Protein AF-A0A522PRJ4-F1 (afdb_monomer_lite)

Foldseek 3Di:
DDDDPFDKDKDKAQDPQLLVLVLVVLVVVCVVPVPQCSVVLNCVSVVDPDANIEMEIETEPPDQPDVNQWEWGHWDWDDDDRYIYIYTYTHDPVHVVVSVCCSPVVDDCVVVPDDPPPPPPPDPDDDD

Secondary structure (DSSP, 8-state):
-PPPP--EEEEEE-SHHHHHHHHHHHHHHHHH-GGGTHHHHHHHHHT-S--SEEEEEEEE--SPPGGG--EEEEEEEEEETTEEEEEEEEESTTHHHHHHHHHHH---STTTSS-------S------

Radius of gyration: 16.75 Å; chains: 1; bounding box: 42×26×56 Å

pLDDT: mean 77.64, std 20.4, range [28.91, 97.12]

Structure (mmCIF, N/CA/C/O backbone):
data_AF-A0A522PRJ4-F1
#
_entry.id   AF-A0A522PRJ4-F1
#
loop_
_atom_site.group_PDB
_atom_site.id
_atom_site.type_symbol
_atom_site.label_atom_id
_atom_site.label_alt_id
_atom_site.label_comp_id
_atom_site.label_asym_id
_atom_site.label_entity_id
_atom_site.label_seq_id
_atom_site.pdbx_PDB_ins_code
_atom_site.Cartn_x
_atom_site.Cartn_y
_atom_site.Cartn_z
_atom_site.occupancy
_atom_site.B_iso_or_equiv
_atom_site.auth_seq_id
_atom_site.auth_comp_id
_atom_site.auth_asym_id
_atom_site.auth_atom_id
_atom_site.pdbx_PDB_model_num
ATOM 1 N N . MET A 1 1 ? -14.224 0.216 -31.744 1.00 37.62 1 MET A N 1
ATOM 2 C CA . MET A 1 1 ? -12.913 -0.048 -31.118 1.00 37.62 1 MET A CA 1
ATOM 3 C C . MET A 1 1 ? -13.188 -0.581 -29.728 1.00 37.62 1 MET A C 1
ATOM 5 O O . MET A 1 1 ? -13.748 0.153 -28.928 1.00 37.62 1 MET A O 1
ATOM 9 N N . ALA A 1 2 ? -12.949 -1.869 -29.485 1.00 43.31 2 ALA A N 1
ATOM 10 C CA . ALA A 1 2 ? -13.137 -2.437 -28.155 1.00 43.31 2 ALA A CA 1
ATOM 11 C C . ALA A 1 2 ? -12.018 -1.896 -27.259 1.00 43.31 2 ALA A C 1
ATOM 13 O O . ALA A 1 2 ? -10.845 -2.116 -27.551 1.00 43.31 2 ALA A O 1
ATOM 14 N N . SER A 1 3 ? -12.370 -1.130 -26.227 1.00 51.28 3 SER A N 1
ATOM 15 C CA . SER A 1 3 ? -11.428 -0.768 -25.173 1.00 51.28 3 SER A CA 1
ATOM 16 C C . SER A 1 3 ? -10.958 -2.063 -24.522 1.00 51.28 3 SER A C 1
ATOM 18 O O . SER A 1 3 ? -11.782 -2.786 -23.956 1.00 51.28 3 SER A O 1
ATOM 20 N N . SER A 1 4 ? -9.669 -2.378 -24.625 1.00 57.59 4 SER A N 1
ATOM 21 C CA . SER A 1 4 ? -9.069 -3.459 -23.846 1.00 57.59 4 SER A CA 1
ATOM 22 C C . SER A 1 4 ? -9.468 -3.270 -22.378 1.00 57.59 4 SER A C 1
ATOM 24 O O . SER A 1 4 ? -9.420 -2.131 -21.897 1.00 57.59 4 SER A O 1
ATOM 26 N N . PRO A 1 5 ? -9.928 -4.317 -21.672 1.00 57.72 5 PRO A N 1
ATOM 27 C CA . PRO A 1 5 ? -10.328 -4.171 -20.281 1.00 57.72 5 PRO A CA 1
ATOM 28 C C . PRO A 1 5 ? -9.153 -3.600 -19.485 1.00 57.72 5 PRO A C 1
ATOM 30 O O . PRO A 1 5 ? -8.042 -4.123 -19.549 1.00 57.72 5 PRO A O 1
ATOM 33 N N . LEU A 1 6 ? -9.398 -2.498 -18.771 1.00 64.62 6 LEU A N 1
ATOM 34 C CA . LEU A 1 6 ? -8.443 -1.935 -17.820 1.00 64.62 6 LEU A CA 1
ATOM 35 C C . LEU A 1 6 ? -8.215 -2.982 -16.733 1.00 64.62 6 LEU A C 1
ATOM 37 O O . LEU A 1 6 ? -9.073 -3.167 -15.865 1.00 64.62 6 LEU A O 1
ATOM 41 N N . GLN A 1 7 ? -7.093 -3.688 -16.829 1.00 83.88 7 GLN A N 1
ATOM 42 C CA . GLN A 1 7 ? -6.689 -4.657 -15.829 1.00 83.88 7 GLN A CA 1
ATOM 43 C C . GLN A 1 7 ? -6.356 -3.903 -14.544 1.00 83.88 7 GLN A C 1
ATOM 45 O O . GLN A 1 7 ? -5.502 -3.013 -14.525 1.00 83.88 7 GLN A O 1
ATOM 50 N N . ARG A 1 8 ? -7.111 -4.211 -13.495 1.00 88.69 8 ARG A N 1
ATOM 51 C CA . ARG A 1 8 ? -6.982 -3.593 -12.183 1.00 88.69 8 ARG A CA 1
ATOM 52 C C . ARG A 1 8 ? -7.224 -4.646 -11.116 1.00 88.69 8 ARG A C 1
ATOM 54 O O . ARG A 1 8 ? -8.115 -5.475 -11.298 1.00 88.69 8 ARG A O 1
ATOM 61 N N . ASP A 1 9 ? -6.506 -4.530 -10.014 1.00 92.44 9 ASP A N 1
ATOM 62 C CA . ASP A 1 9 ? -6.699 -5.349 -8.825 1.00 92.44 9 ASP A CA 1
ATOM 63 C C . ASP A 1 9 ? -7.020 -4.441 -7.644 1.00 92.44 9 ASP A C 1
ATOM 65 O O . ASP A 1 9 ? -6.375 -3.413 -7.437 1.00 92.44 9 ASP A O 1
ATOM 69 N N . LEU A 1 10 ? -8.051 -4.804 -6.883 1.00 94.31 10 LEU A N 1
ATOM 70 C CA . LEU A 1 10 ? -8.550 -4.000 -5.775 1.00 94.31 10 LEU A CA 1
ATOM 71 C C . LEU A 1 10 ? -8.472 -4.810 -4.487 1.00 94.31 10 LEU A C 1
ATOM 73 O O . LEU A 1 10 ? -9.103 -5.858 -4.370 1.00 94.31 10 LEU A O 1
ATOM 77 N N . LEU A 1 11 ? -7.720 -4.295 -3.518 1.00 96.19 11 LEU A N 1
ATOM 78 C CA . LEU A 1 11 ? -7.623 -4.860 -2.178 1.00 96.19 11 LEU A CA 1
ATOM 79 C C . LEU A 1 11 ? -8.331 -3.949 -1.181 1.00 96.19 11 LEU A C 1
ATOM 81 O O . LEU A 1 11 ? -8.191 -2.727 -1.229 1.00 96.19 11 LEU A O 1
ATOM 85 N N . VAL A 1 12 ? -9.081 -4.555 -0.264 1.00 96.12 12 VAL A N 1
ATOM 86 C CA . VAL A 1 12 ? -9.721 -3.862 0.856 1.00 96.12 12 VAL A CA 1
ATOM 87 C C . VAL A 1 12 ? -9.065 -4.351 2.135 1.00 96.12 12 VAL A C 1
ATOM 89 O O . VAL A 1 12 ? -9.146 -5.530 2.470 1.00 96.12 12 VAL A O 1
ATOM 92 N N . LEU A 1 13 ? -8.390 -3.442 2.827 1.00 95.00 13 LEU A N 1
ATOM 93 C CA . LEU A 1 13 ? -7.655 -3.710 4.054 1.00 95.00 13 LEU A CA 1
ATOM 94 C C . LEU A 1 13 ? -8.461 -3.177 5.233 1.00 95.00 13 LEU A C 1
ATOM 96 O O . LEU A 1 13 ? -8.790 -1.991 5.275 1.00 95.00 13 LEU A O 1
ATOM 100 N N . THR A 1 14 ? -8.782 -4.047 6.182 1.00 92.75 14 THR A N 1
ATOM 101 C CA . THR A 1 14 ? -9.593 -3.695 7.361 1.00 92.75 14 THR A CA 1
ATOM 102 C C . THR A 1 14 ? -8.901 -4.029 8.677 1.00 92.75 14 THR A C 1
ATOM 104 O O . THR A 1 14 ? -9.463 -3.777 9.736 1.00 92.75 14 THR A O 1
ATOM 107 N N . ASP A 1 15 ? -7.716 -4.636 8.630 1.00 91.31 15 ASP A N 1
ATOM 108 C CA . ASP A 1 15 ? -6.953 -5.034 9.807 1.00 91.31 15 ASP A CA 1
ATOM 109 C C . ASP A 1 15 ? -5.671 -4.205 9.958 1.00 91.31 15 ASP A C 1
ATOM 111 O O . ASP A 1 15 ? -5.034 -3.801 8.982 1.00 91.31 15 ASP A O 1
ATOM 115 N N . ASP A 1 16 ? -5.259 -3.987 11.205 1.00 89.62 16 ASP A N 1
ATOM 116 C CA . ASP A 1 16 ? -4.100 -3.150 11.521 1.00 89.62 16 ASP A CA 1
ATOM 117 C C . ASP A 1 16 ? -2.782 -3.708 10.967 1.00 89.62 16 ASP A C 1
ATOM 119 O O . ASP A 1 16 ? -1.841 -2.951 10.718 1.00 89.62 16 ASP A O 1
ATOM 123 N N . VAL A 1 17 ? -2.671 -5.030 10.782 1.00 91.44 17 VAL A N 1
ATOM 124 C CA . VAL A 1 17 ? -1.433 -5.659 10.308 1.00 91.44 17 VAL A CA 1
ATOM 125 C C . VAL A 1 17 ? -1.215 -5.340 8.835 1.00 91.44 17 VAL A C 1
ATOM 127 O O . VAL A 1 17 ? -0.128 -4.882 8.476 1.00 91.44 17 VAL A O 1
ATOM 130 N N . SER A 1 18 ? -2.232 -5.525 7.995 1.00 92.81 18 SER A N 1
ATOM 131 C CA . SER A 1 18 ? -2.146 -5.222 6.567 1.00 92.81 18 SER A CA 1
ATOM 132 C C . SER A 1 18 ? -2.012 -3.721 6.301 1.00 92.81 18 SER A C 1
ATOM 134 O O . SER A 1 18 ? -1.194 -3.328 5.467 1.00 92.81 18 SER A O 1
ATOM 136 N N . ILE A 1 19 ? -2.701 -2.866 7.067 1.00 92.50 19 ILE A N 1
ATOM 137 C CA . ILE A 1 19 ? -2.559 -1.401 6.984 1.00 92.50 19 ILE A CA 1
ATOM 138 C C . ILE A 1 19 ? -1.147 -0.960 7.403 1.00 92.50 19 ILE A C 1
ATOM 140 O O . ILE A 1 19 ? -0.527 -0.124 6.741 1.00 92.50 19 ILE A O 1
ATOM 144 N N . ARG A 1 20 ? -0.579 -1.556 8.458 1.00 92.00 20 ARG A N 1
ATOM 145 C CA . ARG A 1 20 ? 0.813 -1.300 8.861 1.00 92.00 20 ARG A CA 1
ATOM 146 C C . ARG A 1 20 ? 1.810 -1.769 7.802 1.00 92.00 20 ARG A C 1
ATOM 148 O O . ARG A 1 20 ? 2.790 -1.076 7.533 1.00 92.00 20 ARG A O 1
ATOM 155 N N . ASN A 1 21 ? 1.586 -2.928 7.191 1.00 93.75 21 ASN A N 1
ATOM 156 C CA . ASN A 1 21 ? 2.442 -3.404 6.107 1.00 93.75 21 ASN A CA 1
ATOM 157 C C . ASN A 1 21 ? 2.355 -2.449 4.908 1.00 93.75 21 ASN A C 1
ATOM 159 O O . ASN A 1 21 ? 3.387 -2.044 4.378 1.00 93.75 21 ASN A O 1
ATOM 163 N N . LEU A 1 22 ? 1.156 -1.984 4.552 1.00 94.12 22 LEU A N 1
ATOM 164 C CA . LEU A 1 22 ? 0.969 -0.970 3.517 1.00 94.12 22 LEU A CA 1
ATOM 165 C C . LEU A 1 22 ? 1.758 0.310 3.819 1.00 94.12 22 LEU A C 1
ATOM 167 O O . LEU A 1 22 ? 2.431 0.828 2.930 1.00 94.12 22 LEU A O 1
ATOM 171 N N . PHE A 1 23 ? 1.749 0.783 5.069 1.00 93.50 23 PHE A N 1
ATOM 172 C CA . PHE A 1 23 ? 2.563 1.926 5.488 1.00 93.50 23 PHE A CA 1
ATOM 173 C C . PHE A 1 23 ? 4.055 1.713 5.184 1.00 93.50 23 PHE A C 1
ATOM 175 O O . PHE A 1 23 ? 4.703 2.593 4.615 1.00 93.50 23 PHE A O 1
ATOM 182 N N . TYR A 1 24 ? 4.610 0.543 5.511 1.00 93.06 24 TYR A N 1
ATOM 183 C CA . TYR A 1 24 ? 6.019 0.247 5.234 1.00 93.06 24 TYR A CA 1
ATOM 184 C C . TYR A 1 24 ? 6.327 0.114 3.742 1.00 93.06 24 TYR A C 1
ATOM 186 O O . TYR A 1 24 ? 7.370 0.605 3.304 1.00 93.06 24 TYR A O 1
ATOM 194 N N . LEU A 1 25 ? 5.424 -0.485 2.963 1.00 92.31 25 LEU A N 1
ATOM 195 C CA . LEU A 1 25 ? 5.555 -0.562 1.508 1.00 92.31 25 LEU A CA 1
ATOM 196 C C . LEU A 1 25 ? 5.605 0.841 0.894 1.00 92.31 25 LEU A C 1
ATOM 198 O O . LEU A 1 25 ? 6.562 1.182 0.204 1.00 92.31 25 LEU A O 1
ATOM 202 N N . VAL A 1 26 ? 4.608 1.675 1.200 1.00 92.75 26 VAL A N 1
ATOM 203 C CA . VAL A 1 26 ? 4.508 3.045 0.675 1.00 92.75 26 VAL A CA 1
ATOM 204 C C . VAL A 1 26 ? 5.696 3.891 1.132 1.00 92.75 26 VAL A C 1
ATOM 206 O O . VAL A 1 26 ? 6.208 4.696 0.357 1.00 92.75 26 VAL A O 1
ATOM 209 N N . ARG A 1 27 ? 6.202 3.673 2.353 1.00 93.25 27 ARG A N 1
ATOM 210 C CA . ARG A 1 27 ? 7.425 4.321 2.838 1.00 93.25 27 ARG A CA 1
ATOM 211 C C . ARG A 1 27 ? 8.654 3.951 2.006 1.00 93.25 27 ARG A C 1
ATOM 213 O O . ARG A 1 27 ? 9.436 4.846 1.707 1.00 93.25 27 ARG A O 1
ATOM 220 N N . SER A 1 28 ? 8.838 2.676 1.646 1.00 90.50 28 SER A N 1
ATOM 221 C CA . SER A 1 28 ? 9.957 2.250 0.784 1.00 90.50 28 SER A CA 1
ATOM 222 C C . SER A 1 28 ? 9.865 2.918 -0.584 1.00 90.50 28 SER A C 1
ATOM 224 O O . SER A 1 28 ? 10.817 3.553 -1.025 1.00 90.50 28 SER A O 1
ATOM 226 N N . LEU A 1 29 ? 8.677 2.879 -1.196 1.00 88.75 29 LEU A N 1
ATOM 227 C CA . LEU A 1 29 ? 8.426 3.485 -2.505 1.00 88.75 29 LEU A CA 1
ATOM 228 C C . LEU A 1 29 ? 8.662 5.002 -2.493 1.00 88.75 29 LEU A C 1
ATOM 230 O O . LEU A 1 29 ? 9.259 5.538 -3.417 1.00 88.75 29 LEU A O 1
ATOM 234 N N . ALA A 1 30 ? 8.260 5.693 -1.422 1.00 89.69 30 ALA A N 1
ATOM 235 C CA . ALA A 1 30 ? 8.491 7.128 -1.264 1.00 89.69 30 ALA A CA 1
ATOM 236 C C . ALA A 1 30 ? 9.978 7.495 -1.107 1.00 89.69 30 ALA A C 1
ATOM 238 O O . ALA A 1 30 ? 10.368 8.601 -1.471 1.00 89.69 30 ALA A O 1
ATOM 239 N N . ILE A 1 31 ? 10.796 6.598 -0.544 1.00 90.00 31 ILE A N 1
ATOM 240 C CA . ILE A 1 31 ? 12.252 6.779 -0.450 1.00 90.00 31 ILE A CA 1
ATOM 241 C C . ILE A 1 31 ? 12.900 6.541 -1.816 1.00 90.00 31 ILE A C 1
ATOM 243 O O . ILE A 1 31 ? 13.790 7.293 -2.205 1.00 90.00 31 ILE A O 1
ATOM 247 N N . GLU A 1 32 ? 12.463 5.502 -2.527 1.00 86.88 32 GLU A N 1
ATOM 248 C CA . GLU A 1 32 ? 13.003 5.121 -3.834 1.00 86.88 32 GLU A CA 1
ATOM 249 C C . GLU A 1 32 ? 12.653 6.148 -4.920 1.00 86.88 32 GLU A C 1
ATOM 251 O O . GLU A 1 32 ? 13.530 6.540 -5.686 1.00 86.88 32 GLU A O 1
ATOM 256 N N . ASN A 1 33 ? 11.402 6.626 -4.951 1.00 85.50 33 ASN A N 1
ATOM 257 C CA . ASN A 1 33 ? 10.898 7.580 -5.942 1.00 85.50 33 ASN A CA 1
ATOM 258 C C . ASN A 1 33 ? 10.010 8.659 -5.280 1.00 85.50 33 ASN A C 1
ATOM 260 O O . ASN A 1 33 ? 8.778 8.569 -5.298 1.00 85.50 33 ASN A O 1
ATOM 264 N N . PRO A 1 34 ? 10.605 9.719 -4.698 1.00 86.50 34 PRO A N 1
ATOM 265 C CA . PRO A 1 34 ? 9.861 10.763 -3.982 1.00 86.50 34 PRO A CA 1
ATOM 266 C C . PRO A 1 34 ? 8.819 11.509 -4.832 1.00 86.50 34 PRO A C 1
ATOM 268 O O . PRO A 1 34 ? 7.799 11.966 -4.310 1.00 86.50 34 PRO A O 1
ATOM 271 N N . GLU A 1 35 ? 9.067 11.616 -6.139 1.00 87.94 35 GLU A N 1
ATOM 272 C CA . GLU A 1 35 ? 8.235 12.351 -7.102 1.00 87.94 35 GLU A CA 1
ATOM 273 C C . GLU A 1 35 ? 6.916 11.626 -7.436 1.00 87.94 35 GLU A C 1
ATOM 275 O O . GLU 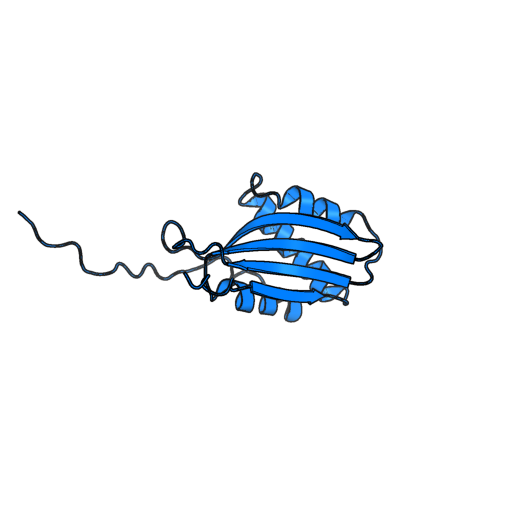A 1 35 ? 5.959 12.251 -7.894 1.00 87.94 35 GLU A O 1
ATOM 280 N N . ASP A 1 36 ? 6.821 10.321 -7.156 1.00 88.75 36 ASP A N 1
ATOM 281 C CA . ASP A 1 36 ? 5.682 9.478 -7.546 1.00 88.75 36 ASP A CA 1
ATOM 282 C C . ASP A 1 36 ? 4.494 9.567 -6.579 1.00 88.75 36 ASP A C 1
ATOM 284 O O . ASP A 1 36 ? 3.526 8.823 -6.693 1.00 88.75 36 ASP A O 1
ATOM 288 N N . GLY A 1 37 ? 4.521 10.495 -5.619 1.00 89.81 37 GLY A N 1
ATOM 289 C CA . GLY A 1 37 ? 3.391 10.749 -4.719 1.00 89.81 37 GLY A CA 1
ATOM 290 C C . GLY A 1 37 ? 3.314 9.822 -3.501 1.00 89.81 37 GLY A C 1
ATOM 291 O O . GLY A 1 37 ? 2.446 10.021 -2.647 1.00 89.81 37 GLY A O 1
ATOM 292 N N . GLY A 1 38 ? 4.262 8.890 -3.341 1.00 91.25 38 GLY A N 1
ATOM 293 C CA . GLY A 1 38 ? 4.344 7.999 -2.178 1.00 91.25 38 GLY A CA 1
ATOM 294 C C . GLY A 1 38 ? 4.405 8.746 -0.841 1.00 91.25 38 GLY A C 1
ATOM 295 O O . GLY A 1 38 ? 3.763 8.337 0.121 1.00 91.25 38 GLY A O 1
ATOM 296 N N . GLY A 1 39 ? 5.081 9.899 -0.781 1.00 92.50 39 GLY A N 1
ATOM 297 C CA . GLY A 1 39 ? 5.128 10.725 0.433 1.00 92.50 39 GLY A CA 1
ATOM 298 C C . GLY A 1 39 ? 3.758 11.272 0.860 1.00 92.50 39 GLY A C 1
ATOM 299 O O . GLY A 1 39 ? 3.445 11.289 2.049 1.00 92.50 39 GLY A O 1
ATOM 300 N N . ARG A 1 40 ? 2.907 11.662 -0.102 1.00 93.50 40 ARG A N 1
ATOM 301 C CA . ARG A 1 40 ? 1.537 12.130 0.182 1.00 93.50 40 ARG A CA 1
ATOM 302 C C . ARG A 1 40 ? 0.654 10.986 0.665 1.00 93.50 40 ARG A C 1
ATOM 304 O O . ARG A 1 40 ? -0.083 11.161 1.628 1.00 93.50 40 ARG A O 1
ATOM 311 N N . ALA A 1 41 ? 0.772 9.814 0.041 1.00 93.50 41 ALA A N 1
ATOM 312 C CA . ALA A 1 41 ? 0.063 8.621 0.487 1.00 93.50 41 ALA A CA 1
ATOM 313 C C . ALA A 1 41 ? 0.511 8.183 1.889 1.00 93.50 41 ALA A C 1
ATOM 315 O O . ALA A 1 41 ? -0.328 7.837 2.713 1.00 93.50 41 ALA A O 1
ATOM 316 N N . LEU A 1 42 ? 1.809 8.263 2.197 1.00 94.31 42 LEU A N 1
ATOM 317 C CA . LEU A 1 42 ? 2.339 7.945 3.522 1.00 94.31 42 LEU A CA 1
ATOM 318 C C . LEU A 1 42 ? 1.779 8.879 4.600 1.00 94.31 42 LEU A C 1
ATOM 320 O O . LEU A 1 42 ? 1.350 8.407 5.651 1.00 94.31 42 LEU A O 1
ATOM 324 N N . ALA A 1 43 ? 1.756 10.186 4.324 1.00 93.00 43 ALA A N 1
ATOM 325 C CA . ALA A 1 43 ? 1.133 11.167 5.206 1.00 93.00 43 ALA A CA 1
ATOM 326 C C . ALA A 1 43 ? -0.355 10.849 5.406 1.00 93.00 43 ALA A C 1
ATOM 328 O O . ALA A 1 43 ? -0.810 10.770 6.541 1.00 93.00 43 ALA A O 1
ATOM 329 N N . ALA A 1 44 ? -1.079 10.545 4.325 1.00 92.19 44 ALA A N 1
ATOM 330 C CA . ALA A 1 44 ? -2.488 10.182 4.395 1.00 92.19 44 ALA A CA 1
ATOM 331 C C . ALA A 1 44 ? -2.744 8.910 5.215 1.00 92.19 44 ALA A C 1
ATOM 333 O O . ALA A 1 44 ? -3.766 8.857 5.879 1.00 92.19 44 ALA A O 1
ATOM 334 N N . ILE A 1 45 ? -1.844 7.915 5.196 1.00 91.94 45 ILE A N 1
ATOM 335 C CA . ILE A 1 45 ? -1.933 6.721 6.058 1.00 91.94 45 ILE A CA 1
ATOM 336 C C . ILE A 1 45 ? -1.651 7.091 7.524 1.00 91.94 45 ILE A C 1
ATOM 338 O O . ILE A 1 45 ? -2.323 6.579 8.417 1.00 91.94 45 ILE A O 1
ATOM 342 N N . ALA A 1 46 ? -0.689 7.982 7.779 1.00 88.62 46 ALA A N 1
ATOM 343 C CA . ALA A 1 46 ? -0.276 8.387 9.125 1.00 88.62 46 ALA A CA 1
ATOM 344 C C . ALA A 1 46 ? -1.242 9.362 9.824 1.00 88.62 46 ALA A C 1
ATOM 346 O O . ALA A 1 46 ? -1.243 9.441 11.049 1.00 88.62 46 ALA A O 1
ATOM 347 N N . GLU A 1 47 ? -2.033 10.127 9.068 1.00 83.06 47 GLU A N 1
ATOM 348 C CA . GLU A 1 47 ? -2.864 11.224 9.582 1.00 83.06 47 GLU A CA 1
ATOM 349 C C . GLU A 1 47 ? -4.047 10.786 10.461 1.00 83.06 47 GLU A C 1
ATOM 351 O O . GLU A 1 47 ? -4.614 11.627 11.162 1.00 83.06 47 GLU A O 1
ATOM 356 N N . ARG A 1 48 ? -4.451 9.507 10.453 1.00 72.88 48 ARG A N 1
ATOM 357 C CA . ARG A 1 48 ? -5.589 9.030 11.258 1.00 72.88 48 ARG A CA 1
ATOM 358 C C . ARG A 1 48 ? -5.253 7.860 12.160 1.00 72.88 48 ARG A C 1
ATOM 360 O O . ARG A 1 48 ? -4.592 6.911 11.759 1.00 72.88 48 ARG A O 1
ATOM 367 N N . GLU A 1 49 ? -5.841 7.906 13.354 1.00 71.81 49 GLU A N 1
ATOM 368 C CA . GLU A 1 49 ? -5.764 6.829 14.341 1.00 71.81 49 GLU A CA 1
ATOM 369 C C . GLU A 1 49 ? -6.572 5.589 13.925 1.00 71.81 49 GLU A C 1
ATOM 371 O O . GLU A 1 49 ? -6.186 4.481 14.285 1.00 71.81 49 GLU A O 1
ATOM 376 N N . GLN A 1 50 ? -7.677 5.746 13.174 1.00 80.75 50 GLN A N 1
ATOM 377 C CA . GLN A 1 50 ? -8.532 4.629 12.739 1.00 80.75 50 GLN A CA 1
ATOM 378 C C . GLN A 1 50 ? -9.169 4.862 11.358 1.00 80.75 50 GLN A C 1
ATOM 380 O O . GLN A 1 50 ? -9.751 5.922 11.093 1.00 80.75 50 GLN A O 1
ATOM 385 N N . TYR A 1 51 ? -9.118 3.825 10.516 1.00 87.38 51 TYR A N 1
ATOM 386 C CA . TYR A 1 51 ? -9.851 3.706 9.251 1.00 87.38 51 TYR A CA 1
ATOM 387 C C . TYR A 1 51 ? -10.937 2.636 9.378 1.00 87.38 51 TYR A C 1
ATOM 389 O O . TYR A 1 51 ? -10.725 1.630 10.047 1.00 87.38 51 TYR A O 1
ATOM 397 N N . ASP A 1 52 ? -12.070 2.822 8.696 1.00 91.06 52 ASP A N 1
ATOM 398 C CA . ASP A 1 52 ? -13.042 1.729 8.509 1.00 91.06 52 ASP A CA 1
ATOM 399 C C . ASP A 1 52 ? -12.527 0.713 7.482 1.00 91.06 52 ASP A C 1
ATOM 401 O O . ASP A 1 52 ? -12.765 -0.487 7.597 1.00 91.06 52 ASP A O 1
ATOM 405 N N . ALA A 1 53 ? -11.818 1.214 6.470 1.00 92.94 53 ALA A N 1
ATOM 406 C CA . ALA A 1 53 ? -11.111 0.422 5.479 1.00 92.94 53 ALA A CA 1
ATOM 407 C C . ALA A 1 53 ? -10.065 1.282 4.757 1.00 92.94 53 ALA A C 1
ATOM 409 O O . ALA A 1 53 ? -10.232 2.497 4.597 1.00 92.94 53 ALA A O 1
ATOM 410 N N . VAL A 1 54 ? -9.025 0.630 4.247 1.00 95.62 54 VAL A N 1
ATOM 411 C CA . VAL A 1 54 ? -8.130 1.185 3.233 1.00 95.62 54 VAL A CA 1
ATOM 412 C C . VAL A 1 54 ? -8.336 0.411 1.936 1.00 95.62 54 VAL A C 1
ATOM 414 O O . VAL A 1 54 ? -8.185 -0.806 1.902 1.00 95.62 54 VAL A O 1
ATOM 417 N N . ILE A 1 55 ? -8.687 1.110 0.863 1.00 97.00 55 ILE A N 1
ATOM 418 C CA . ILE A 1 55 ? -8.779 0.555 -0.484 1.00 97.00 55 ILE A CA 1
ATOM 419 C C . ILE A 1 55 ? -7.446 0.790 -1.185 1.00 97.00 55 ILE A C 1
ATOM 421 O O . ILE A 1 55 ? -7.007 1.933 -1.300 1.00 97.00 55 ILE A O 1
ATOM 425 N N . LEU A 1 56 ? -6.838 -0.274 -1.693 1.00 97.12 56 LEU A N 1
ATOM 426 C CA . LEU A 1 56 ? -5.700 -0.212 -2.600 1.00 97.12 56 LEU A CA 1
ATOM 427 C C . LEU A 1 56 ? -6.162 -0.626 -4.003 1.00 97.12 56 LEU A C 1
ATOM 429 O O . LEU A 1 56 ? -6.445 -1.795 -4.247 1.00 97.12 56 LEU A O 1
ATOM 433 N N . ASP A 1 57 ? -6.258 0.348 -4.906 1.00 95.56 57 ASP A N 1
ATOM 434 C CA . ASP A 1 57 ? -6.628 0.192 -6.317 1.00 95.56 57 ASP A CA 1
ATOM 435 C C . ASP A 1 57 ? -5.354 0.183 -7.173 1.00 95.56 57 ASP A C 1
ATOM 437 O O . ASP A 1 57 ? -4.762 1.230 -7.447 1.00 95.56 57 ASP A O 1
ATOM 441 N N . MET A 1 58 ? -4.903 -1.008 -7.560 1.00 93.69 58 MET A N 1
ATOM 442 C CA . MET A 1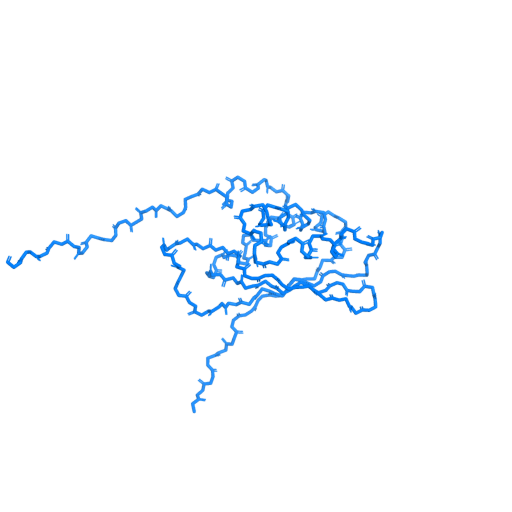 58 ? -3.729 -1.211 -8.406 1.00 93.69 58 MET A CA 1
ATOM 443 C C . MET A 1 58 ? -4.157 -1.237 -9.869 1.00 93.69 58 MET A C 1
ATOM 445 O O . MET A 1 58 ? -4.872 -2.138 -10.304 1.00 93.69 58 MET A O 1
ATOM 449 N N . ARG A 1 59 ? -3.712 -0.249 -10.646 1.00 91.12 59 ARG A N 1
ATOM 450 C CA . ARG A 1 59 ? -4.099 -0.065 -12.048 1.00 91.12 59 ARG A CA 1
ATOM 451 C C . ARG A 1 59 ? -2.927 -0.354 -12.964 1.00 91.12 59 ARG A C 1
ATOM 453 O O . ARG A 1 59 ? -1.882 0.281 -12.850 1.00 91.12 59 ARG A O 1
ATOM 460 N N . TYR A 1 60 ? -3.115 -1.276 -13.900 1.00 85.81 60 TYR A N 1
ATOM 461 C CA . TYR A 1 60 ? -2.083 -1.584 -14.879 1.00 85.81 60 TYR A CA 1
ATOM 462 C C . TYR A 1 60 ? -1.882 -0.405 -15.837 1.00 85.81 60 TYR A C 1
ATOM 464 O O . TYR A 1 60 ? -2.834 0.056 -16.473 1.00 85.81 60 TYR A O 1
ATOM 472 N N . SER A 1 61 ? -0.644 0.076 -15.956 1.00 74.94 61 SER A N 1
ATOM 473 C CA . SER A 1 61 ? -0.308 1.251 -16.773 1.00 74.94 61 SER A CA 1
ATOM 474 C C . SER A 1 61 ? -0.285 0.961 -18.285 1.00 74.94 61 SER A C 1
ATOM 476 O O . SER A 1 61 ? -0.184 1.883 -19.095 1.00 74.94 61 SER A O 1
ATOM 478 N N . GLY A 1 62 ? -0.387 -0.309 -18.703 1.00 63.25 62 GLY A N 1
ATOM 479 C CA . GLY A 1 62 ? -0.343 -0.705 -20.117 1.00 63.25 62 GLY A CA 1
ATOM 480 C C . GLY A 1 62 ? 1.046 -0.608 -20.759 1.00 63.25 62 GLY A C 1
ATOM 481 O O . GLY A 1 62 ? 1.217 -1.039 -21.900 1.00 63.25 62 GLY A O 1
ATOM 482 N N . GLY A 1 63 ? 2.029 -0.039 -20.056 1.00 61.41 63 GLY A N 1
ATOM 483 C CA . GLY A 1 63 ? 3.388 0.147 -20.539 1.00 61.41 63 GLY A CA 1
ATOM 484 C C . GLY A 1 63 ? 4.254 -1.081 -20.294 1.00 61.41 63 GLY A C 1
ATOM 485 O O . GLY A 1 63 ? 4.206 -1.702 -19.232 1.00 61.41 63 GLY A O 1
ATOM 486 N N . THR A 1 64 ? 5.099 -1.423 -21.267 1.00 56.47 64 THR A N 1
ATOM 487 C CA . THR A 1 64 ? 6.221 -2.327 -21.017 1.00 56.47 64 THR A CA 1
ATOM 488 C C . THR A 1 64 ? 7.123 -1.657 -19.975 1.00 56.47 64 THR A C 1
ATOM 490 O O . THR A 1 64 ? 7.543 -0.518 -20.211 1.00 56.47 64 THR A O 1
ATOM 493 N N . PRO A 1 65 ? 7.434 -2.313 -18.845 1.00 58.09 65 PRO A N 1
ATOM 494 C CA . PRO A 1 65 ? 8.239 -1.695 -17.805 1.00 58.09 65 PRO A CA 1
ATOM 495 C C . PRO A 1 65 ? 9.576 -1.230 -18.383 1.00 58.09 65 PRO A C 1
ATOM 497 O O . PRO A 1 65 ? 10.247 -1.985 -19.100 1.00 58.09 65 PRO A O 1
ATOM 500 N N . ARG A 1 66 ? 9.977 0.015 -18.100 1.00 52.03 66 ARG A N 1
ATOM 501 C CA . ARG A 1 66 ? 11.265 0.543 -18.570 1.00 52.03 66 ARG A CA 1
ATOM 502 C C . ARG A 1 66 ? 12.390 -0.344 -18.030 1.00 52.03 66 ARG A C 1
ATOM 504 O O . ARG A 1 66 ? 12.636 -0.391 -16.833 1.00 52.03 66 ARG A O 1
ATOM 511 N N . GLY A 1 67 ? 13.066 -1.066 -18.923 1.00 54.31 67 GLY A N 1
ATOM 512 C CA . GLY A 1 67 ? 14.178 -1.949 -18.559 1.00 54.31 67 GLY A CA 1
ATOM 513 C C . GLY A 1 67 ? 13.780 -3.294 -17.938 1.00 54.31 67 GLY A C 1
ATOM 514 O O . GLY A 1 67 ? 14.634 -3.934 -17.331 1.00 54.31 67 GLY A O 1
ATOM 515 N N . GLY A 1 68 ? 12.522 -3.736 -18.073 1.00 56.12 68 GLY A N 1
ATOM 516 C CA . GLY A 1 68 ? 12.074 -5.046 -17.571 1.00 56.12 68 GLY A CA 1
ATOM 517 C C . GLY A 1 68 ? 11.951 -5.138 -16.045 1.00 56.12 68 GLY A C 1
ATOM 518 O O . GLY A 1 68 ? 11.869 -6.239 -15.502 1.00 56.12 68 GLY A O 1
ATOM 519 N N . VAL A 1 69 ? 11.958 -3.995 -15.355 1.00 56.38 69 VAL A N 1
ATOM 520 C CA . VAL A 1 69 ? 11.756 -3.898 -13.906 1.00 56.38 69 VAL A CA 1
ATOM 521 C C . VAL A 1 69 ? 10.275 -3.665 -13.636 1.00 56.38 69 VAL A C 1
ATOM 523 O O . VAL A 1 69 ? 9.748 -2.614 -13.980 1.00 56.38 69 VAL A O 1
ATOM 526 N N . TYR A 1 70 ? 9.611 -4.656 -13.047 1.00 67.12 70 TYR A N 1
ATOM 527 C CA . TYR A 1 70 ? 8.222 -4.565 -12.597 1.00 67.12 70 TYR A CA 1
ATOM 528 C C . TYR A 1 70 ? 8.140 -3.851 -11.245 1.00 67.12 70 TYR A C 1
ATOM 530 O O . TYR A 1 70 ? 9.052 -3.985 -10.426 1.00 67.12 70 TYR A O 1
ATOM 538 N N . GLY A 1 71 ? 7.061 -3.109 -10.993 1.00 77.50 71 GLY A N 1
ATOM 539 C CA . GLY A 1 71 ? 6.932 -2.365 -9.742 1.00 77.50 71 GLY A CA 1
ATOM 540 C C . GLY A 1 71 ? 5.705 -1.467 -9.648 1.00 77.50 71 GLY A C 1
ATOM 541 O O . GLY A 1 71 ? 4.797 -1.529 -10.479 1.00 77.50 71 GLY A O 1
ATOM 542 N N . VAL A 1 72 ? 5.691 -0.652 -8.594 1.00 81.75 72 VAL A N 1
ATOM 543 C CA . VAL A 1 72 ? 4.667 0.363 -8.330 1.00 81.75 72 VAL A CA 1
ATOM 544 C C . VAL A 1 72 ? 5.202 1.720 -8.784 1.00 81.75 72 VAL A C 1
ATOM 546 O O . VAL A 1 72 ? 6.262 2.139 -8.326 1.00 81.75 72 VAL A O 1
ATOM 549 N N . GLY A 1 73 ? 4.476 2.372 -9.689 1.00 84.06 73 GLY A N 1
ATOM 550 C CA . GLY A 1 73 ? 4.759 3.712 -10.198 1.00 84.06 73 GLY A CA 1
ATOM 551 C C . GLY A 1 73 ? 4.005 4.782 -9.412 1.00 84.06 73 GLY A C 1
ATOM 552 O O . GLY A 1 73 ? 4.067 4.829 -8.184 1.00 84.06 73 GLY A O 1
ATOM 553 N N . LYS A 1 74 ? 3.259 5.645 -10.115 1.00 91.12 74 LYS A N 1
ATOM 554 C CA . LYS A 1 74 ? 2.535 6.764 -9.495 1.00 91.12 74 LYS A CA 1
ATOM 555 C C . LYS A 1 74 ? 1.535 6.300 -8.447 1.00 91.12 74 LYS A C 1
ATOM 557 O O . LYS A 1 74 ? 0.724 5.405 -8.682 1.00 91.12 74 LYS A O 1
ATOM 562 N N . ILE A 1 75 ? 1.531 7.013 -7.330 1.00 93.38 75 ILE A N 1
ATOM 563 C CA . ILE A 1 75 ? 0.640 6.803 -6.201 1.00 93.38 75 ILE A CA 1
ATOM 564 C C . ILE A 1 75 ? -0.200 8.0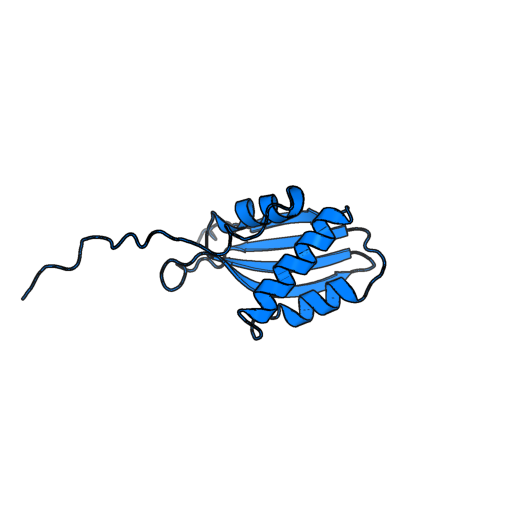59 -5.985 1.00 93.38 75 ILE A C 1
ATOM 566 O O . ILE A 1 75 ? 0.299 9.182 -5.892 1.00 93.38 75 ILE A O 1
ATOM 570 N N . GLN A 1 76 ? -1.505 7.859 -5.865 1.00 95.50 76 GLN A N 1
ATOM 571 C CA . GLN A 1 76 ? -2.464 8.883 -5.480 1.00 95.50 76 GLN A CA 1
ATOM 572 C C . GLN A 1 76 ? -3.219 8.414 -4.245 1.00 95.50 76 GLN A C 1
ATOM 574 O O . GLN A 1 76 ? -3.514 7.233 -4.102 1.00 95.50 76 GLN A O 1
ATOM 579 N N . SER A 1 77 ? -3.565 9.341 -3.360 1.00 94.69 77 SER A N 1
ATOM 580 C CA . SER A 1 77 ? -4.353 9.049 -2.166 1.00 94.69 77 SER A CA 1
ATOM 581 C C . SER A 1 77 ? -5.516 10.020 -2.044 1.00 94.69 77 SER A C 1
ATOM 583 O O . SER A 1 77 ? -5.371 11.214 -2.308 1.00 94.69 77 SER A O 1
ATOM 585 N N . SER A 1 78 ? -6.664 9.517 -1.611 1.00 94.94 78 SER A N 1
ATOM 586 C CA . S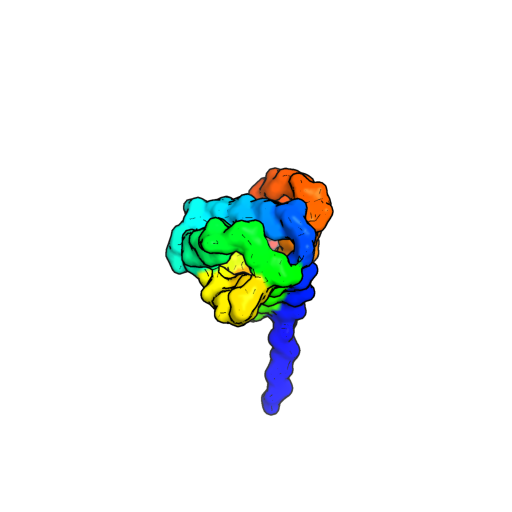ER A 1 78 ? -7.858 10.315 -1.344 1.00 94.94 78 SER A CA 1
ATOM 587 C C . SER A 1 78 ? -8.618 9.754 -0.148 1.00 94.94 78 SER A C 1
ATOM 589 O O . SER A 1 78 ? -8.543 8.560 0.136 1.00 94.94 78 SER A O 1
ATOM 591 N N . MET A 1 79 ? -9.356 10.612 0.551 1.00 92.81 79 MET A N 1
ATOM 592 C CA . MET A 1 79 ? -10.145 10.234 1.720 1.00 92.81 79 MET A CA 1
ATOM 593 C C . MET A 1 79 ? -11.630 10.435 1.438 1.00 92.81 79 MET A C 1
ATOM 595 O O . MET A 1 79 ? -12.028 11.502 0.976 1.00 92.81 79 MET A O 1
ATOM 599 N N . THR A 1 80 ? -12.456 9.446 1.777 1.00 92.25 80 THR A N 1
ATOM 600 C CA . THR A 1 80 ? -13.919 9.582 1.807 1.00 92.25 80 THR A CA 1
ATOM 601 C C . THR A 1 80 ? -14.429 9.110 3.165 1.00 92.25 80 THR A C 1
ATOM 603 O O . THR A 1 80 ? -14.416 7.920 3.472 1.00 92.25 80 THR A O 1
ATOM 606 N N . GLY A 1 81 ? -14.853 10.041 4.023 1.00 90.62 81 GLY A N 1
ATOM 607 C CA . GLY A 1 81 ? -15.264 9.718 5.394 1.00 90.62 81 GLY A CA 1
ATOM 608 C C . GLY A 1 81 ? -14.108 9.161 6.240 1.00 90.62 81 GLY A C 1
ATOM 609 O O . GLY A 1 81 ? -13.191 9.903 6.602 1.00 90.62 81 GLY A O 1
ATOM 610 N N . ARG A 1 82 ? -14.173 7.867 6.587 1.00 91.69 82 ARG A N 1
ATOM 611 C CA . ARG A 1 82 ? -13.102 7.104 7.271 1.00 91.69 82 ARG A CA 1
ATOM 612 C C . ARG A 1 82 ? -12.455 6.041 6.376 1.00 91.69 82 ARG A C 1
ATOM 614 O O . ARG A 1 82 ? -11.785 5.142 6.875 1.00 91.69 82 ARG A O 1
ATOM 621 N N . MET A 1 83 ? -12.672 6.135 5.069 1.00 93.69 83 MET A N 1
ATOM 622 C CA . MET A 1 83 ? -12.111 5.222 4.086 1.00 93.69 83 MET A CA 1
ATOM 623 C C . MET A 1 83 ? -11.003 5.920 3.303 1.00 93.69 83 MET A C 1
ATOM 625 O O . MET A 1 83 ? -11.251 6.911 2.609 1.00 93.69 83 MET A O 1
ATOM 629 N N . LEU A 1 84 ? -9.788 5.390 3.414 1.00 96.00 84 LEU A N 1
ATOM 630 C CA . LEU A 1 84 ? -8.642 5.833 2.628 1.00 96.00 84 LEU A CA 1
ATOM 631 C C . LEU A 1 84 ? -8.624 5.051 1.319 1.00 96.00 84 LEU A C 1
ATOM 633 O O . LEU A 1 84 ? -8.682 3.830 1.334 1.00 96.00 84 LEU A O 1
ATOM 637 N N . THR A 1 85 ? -8.533 5.731 0.186 1.00 96.88 85 THR A N 1
ATOM 638 C CA . THR A 1 85 ? -8.293 5.088 -1.109 1.00 96.88 85 THR A CA 1
ATOM 639 C C . THR A 1 85 ? -6.915 5.480 -1.607 1.00 96.88 85 THR A C 1
ATOM 641 O O . THR A 1 85 ? -6.631 6.670 -1.753 1.00 96.88 85 THR A O 1
ATOM 644 N N . ILE A 1 86 ? -6.081 4.485 -1.886 1.00 96.44 86 ILE A N 1
ATOM 645 C CA . ILE A 1 86 ? -4.783 4.624 -2.535 1.00 96.44 86 ILE A CA 1
ATOM 646 C C . ILE A 1 86 ? -4.890 3.998 -3.918 1.00 96.44 86 ILE A C 1
ATOM 648 O O . ILE A 1 86 ? -5.231 2.828 -4.053 1.00 96.44 86 ILE A O 1
ATOM 652 N N . ILE A 1 87 ? -4.599 4.788 -4.941 1.00 95.75 87 ILE A N 1
ATOM 653 C CA . ILE A 1 87 ? -4.502 4.334 -6.323 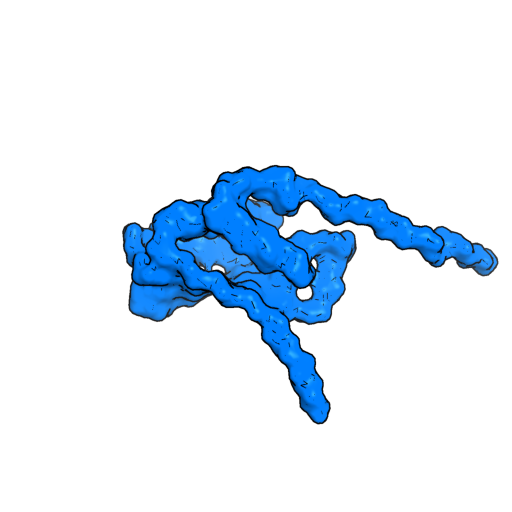1.00 95.75 87 ILE A CA 1
ATOM 654 C C . ILE A 1 87 ? -3.019 4.227 -6.647 1.00 95.75 87 ILE A C 1
ATOM 656 O O . ILE A 1 87 ? -2.289 5.205 -6.489 1.00 95.75 87 ILE A O 1
ATOM 660 N N . ALA A 1 88 ? -2.589 3.057 -7.096 1.00 93.31 88 ALA A N 1
ATOM 661 C CA . ALA A 1 88 ? -1.214 2.768 -7.464 1.00 93.31 88 ALA A CA 1
ATOM 662 C C . ALA A 1 88 ? -1.162 2.327 -8.928 1.00 93.31 88 ALA A C 1
ATOM 664 O O . ALA A 1 88 ? -1.824 1.365 -9.315 1.00 93.31 88 ALA A O 1
ATOM 665 N N . GLU A 1 89 ? -0.381 3.015 -9.754 1.00 91.44 89 GLU A N 1
ATOM 666 C CA . GLU A 1 89 ? -0.021 2.494 -11.072 1.00 91.44 89 GLU A CA 1
ATOM 667 C C . GLU A 1 89 ? 0.946 1.322 -10.887 1.00 91.44 89 GLU A C 1
ATOM 669 O O . GLU A 1 89 ? 1.892 1.411 -10.105 1.00 91.44 89 GLU A O 1
ATOM 674 N N . VAL A 1 90 ? 0.702 0.212 -11.581 1.00 88.38 90 VAL A N 1
ATOM 675 C CA . VAL A 1 90 ? 1.565 -0.972 -11.532 1.00 88.38 90 VAL A CA 1
ATOM 676 C C . VAL A 1 90 ? 2.053 -1.346 -12.922 1.00 88.38 90 VAL A C 1
ATOM 678 O O . VAL A 1 90 ? 1.281 -1.433 -13.882 1.00 88.38 90 VAL A O 1
ATOM 681 N N . ASP A 1 91 ? 3.348 -1.619 -12.997 1.00 80.44 91 ASP A N 1
ATOM 682 C CA . ASP A 1 91 ? 4.008 -2.130 -14.183 1.00 80.44 91 ASP A CA 1
ATOM 683 C C . ASP A 1 91 ? 4.222 -3.627 -13.959 1.00 80.44 91 ASP A C 1
ATOM 685 O O . ASP A 1 91 ? 5.059 -4.036 -13.157 1.00 80.44 91 ASP A O 1
ATOM 689 N N . GLY A 1 92 ? 3.422 -4.456 -14.628 1.00 77.12 92 GLY A N 1
ATOM 690 C CA . GLY A 1 92 ? 3.509 -5.922 -14.577 1.00 77.12 92 GLY A CA 1
ATOM 691 C C . GLY A 1 92 ? 2.324 -6.620 -13.926 1.00 77.12 92 GLY A C 1
ATOM 692 O O . GLY A 1 92 ? 1.798 -6.174 -12.913 1.00 77.12 92 GLY A O 1
ATOM 693 N N . LEU A 1 93 ? 1.954 -7.771 -14.489 1.00 81.06 93 LEU A N 1
ATOM 694 C CA . LEU A 1 93 ? 0.889 -8.628 -13.952 1.00 81.06 93 LEU A CA 1
ATOM 695 C C . LEU A 1 93 ? 1.304 -9.367 -12.669 1.00 81.06 93 LEU A C 1
ATOM 697 O O . LEU A 1 93 ? 0.452 -9.834 -11.925 1.00 81.06 93 LEU A O 1
ATOM 701 N N . GLU A 1 94 ? 2.608 -9.457 -12.409 1.00 82.44 94 GLU A N 1
ATOM 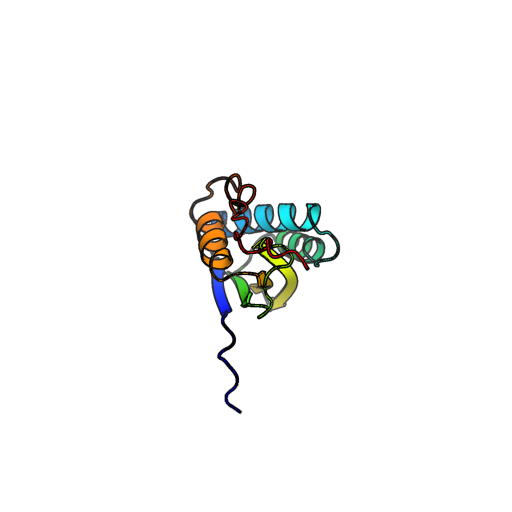702 C CA . GLU A 1 94 ? 3.190 -10.091 -11.218 1.00 82.44 94 GLU A CA 1
ATOM 703 C C . GLU A 1 94 ? 3.193 -9.153 -9.996 1.00 82.44 94 GLU A C 1
ATOM 705 O O . GLU A 1 94 ? 3.276 -9.611 -8.858 1.00 82.44 94 GLU A O 1
ATOM 710 N N . THR A 1 95 ? 3.094 -7.835 -10.207 1.00 86.00 95 THR A N 1
ATOM 711 C CA . THR A 1 95 ? 3.192 -6.841 -9.128 1.00 86.00 95 THR A CA 1
ATOM 712 C C . THR A 1 95 ? 2.032 -6.946 -8.127 1.00 86.00 95 THR A C 1
ATOM 714 O O . THR A 1 95 ? 2.316 -7.018 -6.928 1.00 86.00 95 THR A O 1
ATOM 717 N N . PRO A 1 96 ? 0.749 -7.013 -8.543 1.00 90.19 96 PRO A N 1
ATOM 718 C CA . PRO A 1 96 ? -0.358 -7.094 -7.589 1.00 90.19 96 PRO A CA 1
ATOM 719 C C . PRO A 1 96 ? -0.316 -8.328 -6.669 1.00 90.19 96 PRO A C 1
ATOM 721 O O . PRO A 1 96 ? -0.421 -8.136 -5.455 1.00 90.19 96 PRO A O 1
ATOM 724 N N . PRO A 1 97 ? -0.060 -9.562 -7.159 1.00 88.62 97 PRO A N 1
ATOM 725 C CA . PRO A 1 97 ? 0.090 -10.732 -6.285 1.00 88.62 97 PRO A CA 1
ATOM 726 C C . PRO A 1 97 ? 1.232 -10.611 -5.264 1.00 88.62 97 PRO A C 1
ATOM 728 O O . PRO A 1 97 ? 1.131 -11.108 -4.139 1.00 88.62 97 PRO A O 1
ATOM 731 N N . LEU A 1 98 ? 2.339 -9.956 -5.630 1.00 88.25 98 LEU A N 1
ATOM 732 C CA . LEU A 1 98 ? 3.464 -9.730 -4.718 1.00 88.25 98 LEU A CA 1
ATOM 733 C C . LEU A 1 98 ? 3.119 -8.709 -3.632 1.00 88.25 98 LEU A C 1
ATOM 735 O O . LEU A 1 98 ? 3.441 -8.931 -2.461 1.00 88.25 98 LEU A O 1
ATOM 739 N N . VAL A 1 99 ? 2.435 -7.626 -4.009 1.00 91.19 99 VAL A N 1
ATOM 740 C CA . VAL A 1 99 ? 1.920 -6.623 -3.070 1.00 91.19 99 VAL A CA 1
ATOM 741 C C . VAL A 1 99 ? 0.932 -7.272 -2.107 1.00 91.19 99 VAL A C 1
ATOM 743 O O . VAL A 1 99 ? 1.125 -7.174 -0.899 1.00 91.19 99 VAL A O 1
ATOM 746 N N . GLU A 1 100 ? -0.060 -8.004 -2.613 1.00 92.19 100 GLU A N 1
ATOM 747 C CA . GLU A 1 100 ? -1.032 -8.738 -1.798 1.00 92.19 100 GLU A CA 1
ATOM 748 C C . GLU A 1 100 ? -0.327 -9.633 -0.770 1.00 92.19 100 GLU A C 1
ATOM 750 O O . GLU A 1 100 ? -0.561 -9.535 0.438 1.00 92.19 100 GLU A O 1
ATOM 755 N N . ARG A 1 101 ? 0.621 -10.456 -1.229 1.00 90.25 101 ARG A N 1
ATOM 756 C CA . ARG A 1 101 ? 1.380 -11.341 -0.347 1.00 90.25 101 ARG A CA 1
ATOM 757 C C . ARG A 1 101 ? 2.141 -10.567 0.726 1.00 90.25 101 ARG A C 1
ATOM 759 O O . ARG A 1 101 ? 2.156 -11.011 1.874 1.00 90.25 101 ARG A O 1
ATOM 766 N N . TYR A 1 102 ? 2.773 -9.445 0.391 1.00 90.56 102 TYR A N 1
ATOM 767 C CA . TYR A 1 102 ? 3.468 -8.611 1.373 1.00 90.56 102 TYR A CA 1
ATOM 768 C C . TYR A 1 102 ? 2.502 -8.071 2.436 1.00 90.56 102 TYR A C 1
ATOM 770 O O . TYR A 1 102 ? 2.777 -8.182 3.633 1.00 90.56 102 TYR A O 1
ATOM 778 N N . LEU A 1 103 ? 1.343 -7.566 2.006 1.00 93.06 103 LEU A N 1
ATOM 779 C CA . LEU A 1 103 ? 0.329 -6.999 2.892 1.00 93.06 103 LEU A CA 1
ATOM 780 C C . LEU A 1 103 ? -0.217 -8.032 3.882 1.00 93.06 103 LEU A C 1
ATOM 782 O O . LEU A 1 103 ? -0.287 -7.735 5.073 1.00 93.06 103 LEU A O 1
ATOM 786 N N . PHE A 1 104 ? -0.527 -9.249 3.429 1.00 89.12 104 PHE A N 1
ATOM 787 C CA . PHE A 1 104 ? -1.178 -10.258 4.275 1.00 89.12 104 PHE A CA 1
ATOM 788 C C . PHE A 1 104 ? -0.222 -11.209 5.004 1.00 89.12 104 PHE A C 1
ATOM 790 O O . PHE A 1 104 ? -0.579 -11.736 6.055 1.00 89.12 104 PHE A O 1
ATOM 797 N N . SER A 1 105 ? 0.991 -11.445 4.490 1.00 82.12 105 SER A N 1
ATOM 798 C CA . SER A 1 105 ? 1.941 -12.380 5.122 1.00 82.12 105 SER A CA 1
ATOM 799 C C . SER A 1 105 ? 3.056 -11.704 5.920 1.00 82.12 105 SER A C 1
ATOM 801 O O . SER A 1 105 ? 3.747 -12.385 6.675 1.00 82.12 105 SER A O 1
ATOM 803 N N . GLY A 1 106 ? 3.265 -10.390 5.757 1.00 65.75 106 GLY A N 1
ATOM 804 C CA . GLY A 1 106 ? 4.319 -9.644 6.454 1.00 65.75 106 GLY A CA 1
ATOM 805 C C . GLY A 1 106 ? 5.745 -10.123 6.152 1.00 65.75 106 GLY A C 1
ATOM 806 O O . GLY A 1 106 ? 6.691 -9.699 6.818 1.00 65.75 106 GLY A O 1
ATOM 807 N N . LEU A 1 107 ? 5.924 -11.019 5.174 1.00 59.56 107 LEU A N 1
ATOM 808 C CA . LEU A 1 107 ? 7.243 -11.484 4.769 1.00 59.56 107 LEU A CA 1
ATOM 809 C C . LEU A 1 107 ? 8.047 -10.285 4.250 1.00 59.56 107 LEU A C 1
ATOM 811 O O . LEU A 1 107 ? 7.511 -9.510 3.458 1.00 59.56 107 LEU A O 1
ATOM 815 N N . PRO A 1 108 ? 9.315 -10.107 4.671 1.00 51.03 108 PRO A N 1
ATOM 816 C CA . PRO A 1 108 ? 10.093 -8.932 4.313 1.00 51.03 108 PRO A CA 1
ATOM 817 C C . PRO A 1 108 ? 10.129 -8.751 2.798 1.00 51.03 108 PRO A C 1
ATOM 819 O O . PRO A 1 108 ? 10.382 -9.707 2.062 1.00 51.03 108 PRO A O 1
ATOM 822 N N . GLY A 1 109 ? 9.985 -7.506 2.341 1.00 46.50 109 GLY A N 1
ATOM 823 C CA . GLY A 1 109 ? 10.183 -7.080 0.953 1.00 46.50 109 GLY A CA 1
ATOM 824 C C . GLY A 1 109 ? 11.591 -7.350 0.396 1.00 46.50 109 GLY A C 1
ATOM 825 O O . GLY A 1 109 ? 11.914 -6.874 -0.683 1.00 46.50 109 GLY A O 1
ATOM 826 N N . ALA A 1 110 ? 12.412 -8.176 1.055 1.00 43.94 110 ALA A N 1
ATOM 827 C CA . ALA A 1 110 ? 13.642 -8.771 0.529 1.00 43.94 110 ALA A CA 1
ATOM 828 C C . ALA A 1 110 ? 13.407 -9.713 -0.681 1.00 43.94 110 ALA A C 1
ATOM 830 O O . ALA A 1 110 ? 14.326 -10.393 -1.129 1.00 43.94 110 ALA A O 1
ATOM 831 N N . ARG A 1 111 ? 12.173 -9.769 -1.203 1.00 45.38 111 ARG A N 1
ATOM 832 C CA . ARG A 1 111 ? 11.830 -10.280 -2.542 1.00 45.38 111 ARG A CA 1
ATOM 833 C C . ARG A 1 111 ? 11.111 -9.268 -3.449 1.00 45.38 111 ARG A C 1
ATOM 835 O O . ARG A 1 111 ? 10.803 -9.610 -4.580 1.00 45.38 111 ARG A O 1
ATOM 842 N N . MET A 1 112 ? 10.853 -8.048 -2.978 1.00 45.12 112 MET A N 1
ATOM 843 C CA . MET A 1 112 ? 10.469 -6.905 -3.824 1.00 45.12 112 MET A CA 1
ATOM 844 C C . MET A 1 112 ? 11.725 -6.161 -4.303 1.00 45.12 112 MET A C 1
ATOM 846 O O . MET A 1 112 ? 11.777 -5.690 -5.431 1.00 45.12 112 MET A O 1
ATOM 850 N N . ALA A 1 113 ? 12.790 -6.172 -3.495 1.00 46.69 113 ALA A N 1
ATOM 851 C CA . ALA A 1 113 ? 14.153 -5.949 -3.955 1.00 46.69 113 ALA A CA 1
ATOM 852 C C . ALA A 1 113 ? 14.825 -7.312 -4.190 1.00 46.69 113 ALA A C 1
ATOM 854 O O . ALA A 1 113 ? 15.161 -7.987 -3.225 1.00 46.69 113 ALA A O 1
ATOM 855 N N . PHE A 1 114 ? 14.952 -7.716 -5.458 1.00 35.31 114 PHE A N 1
ATOM 856 C CA . PHE A 1 114 ? 15.982 -8.577 -6.077 1.00 35.31 114 PHE A CA 1
ATOM 857 C C . PHE A 1 114 ? 15.411 -9.495 -7.169 1.00 35.31 114 PHE A C 1
ATOM 859 O O . PHE A 1 114 ? 14.713 -10.469 -6.910 1.00 35.31 114 PHE A O 1
ATOM 866 N N . MET A 1 115 ? 15.886 -9.212 -8.385 1.00 33.88 115 MET A N 1
ATOM 867 C CA . MET A 1 115 ? 15.907 -10.049 -9.583 1.00 33.88 115 MET A CA 1
ATOM 868 C C . MET A 1 115 ? 14.589 -10.198 -10.355 1.00 33.88 115 MET A C 1
ATOM 870 O O . MET A 1 115 ? 13.941 -11.236 -10.315 1.00 33.88 115 MET A O 1
ATOM 874 N N . ALA A 1 116 ? 14.362 -9.281 -11.302 1.00 28.91 116 ALA A N 1
ATOM 875 C CA . ALA A 1 116 ? 14.328 -9.807 -12.662 1.00 28.91 116 ALA A CA 1
ATOM 876 C C . ALA A 1 116 ? 15.705 -10.465 -12.876 1.00 28.91 116 ALA A C 1
ATOM 878 O O . ALA A 1 116 ? 16.718 -9.753 -12.805 1.00 28.91 116 ALA A O 1
ATOM 879 N N . PRO A 1 117 ? 15.815 -11.795 -13.072 1.00 32.25 117 PRO A N 1
ATOM 880 C CA . PRO A 1 117 ? 17.003 -12.303 -13.727 1.00 32.25 117 PRO A CA 1
ATOM 881 C C . PRO A 1 117 ? 17.104 -11.465 -14.993 1.00 32.25 117 PRO A C 1
ATOM 883 O O . PRO A 1 117 ? 16.118 -11.333 -15.724 1.00 32.25 117 PRO A O 1
ATOM 886 N N . ARG A 1 118 ? 18.256 -10.835 -15.224 1.00 37.94 118 ARG A N 1
ATOM 887 C CA . ARG A 1 118 ? 18.562 -10.306 -16.546 1.00 37.94 118 ARG A CA 1
ATOM 888 C C . ARG A 1 118 ? 18.532 -11.502 -17.492 1.00 37.94 118 ARG A C 1
ATOM 890 O O . ARG A 1 118 ? 19.549 -12.148 -17.709 1.00 37.94 118 ARG A O 1
ATOM 897 N N . PHE A 1 119 ? 17.361 -11.822 -18.026 1.00 34.47 119 PHE A N 1
ATOM 898 C CA . PHE A 1 119 ? 17.266 -12.556 -19.264 1.00 34.47 119 PHE A CA 1
ATOM 899 C C . PHE A 1 119 ? 17.719 -11.567 -20.328 1.00 34.47 119 PHE A C 1
ATOM 901 O O . PHE A 1 119 ? 16.930 -10.822 -20.904 1.00 34.47 119 PHE A O 1
ATOM 908 N N . SER A 1 120 ? 19.035 -11.522 -20.535 1.00 34.28 120 SER A N 1
ATOM 909 C CA . SER A 1 120 ? 19.590 -11.119 -21.815 1.00 34.28 120 SER A CA 1
ATOM 910 C C . SER A 1 120 ? 18.921 -12.010 -22.854 1.00 34.28 120 SER A C 1
ATOM 912 O O . SER A 1 120 ? 19.187 -13.209 -22.919 1.00 34.28 120 SER A O 1
ATOM 914 N N . SER A 1 121 ? 17.976 -11.450 -23.601 1.00 33.34 121 SER A N 1
ATOM 915 C CA . SER A 1 121 ? 17.421 -12.143 -24.752 1.00 33.34 121 SER A CA 1
ATOM 916 C C . SER A 1 121 ? 18.526 -12.194 -25.825 1.00 33.34 121 SER A C 1
ATOM 918 O O . SER A 1 121 ? 19.134 -11.164 -26.118 1.00 33.34 121 SER A O 1
ATOM 920 N N . PRO A 1 122 ? 18.878 -13.377 -26.359 1.00 38.22 122 PRO A N 1
ATOM 921 C CA . PRO A 1 122 ? 20.055 -13.551 -27.207 1.00 38.22 122 PRO A CA 1
ATOM 922 C C . PRO A 1 122 ? 19.735 -13.247 -28.677 1.00 38.22 122 PRO A C 1
ATOM 924 O O . PRO A 1 122 ? 19.828 -14.135 -29.519 1.00 38.22 122 PRO A O 1
ATOM 927 N N . TRP A 1 123 ? 19.321 -12.020 -29.004 1.00 47.03 123 TRP A N 1
ATOM 928 C CA . TRP A 1 123 ? 19.060 -11.651 -30.407 1.00 47.03 123 TRP A CA 1
ATOM 929 C C . TRP A 1 123 ? 19.837 -10.444 -30.935 1.00 47.03 123 TRP A C 1
ATOM 931 O O . TRP A 1 123 ? 19.625 -10.046 -32.075 1.00 47.03 123 TRP A O 1
ATOM 941 N N . GLU A 1 124 ? 20.835 -9.940 -30.213 1.00 48.97 124 GLU A N 1
ATOM 942 C CA . GLU A 1 124 ? 21.820 -9.028 -30.804 1.00 48.97 124 GLU A CA 1
ATOM 943 C C . GLU A 1 124 ? 23.110 -9.771 -31.148 1.00 48.97 124 GLU A C 1
ATOM 945 O O . GLU A 1 124 ? 24.090 -9.793 -30.410 1.00 48.97 124 GLU A O 1
ATOM 950 N N . THR A 1 125 ? 23.099 -10.423 -32.307 1.00 48.62 125 THR A N 1
ATOM 951 C CA . THR A 1 125 ? 24.293 -10.546 -33.152 1.00 48.62 125 THR A CA 1
ATOM 952 C C . THR A 1 125 ? 23.852 -10.840 -34.577 1.00 48.62 125 THR A C 1
ATOM 954 O O . THR A 1 125 ? 23.715 -11.986 -34.992 1.00 48.62 125 THR A O 1
ATOM 957 N N . GLN A 1 126 ? 23.669 -9.780 -35.356 1.00 37.97 126 GLN A N 1
ATOM 958 C CA . GLN A 1 126 ? 23.941 -9.867 -36.781 1.00 37.97 126 GLN A CA 1
ATOM 959 C C . GLN A 1 126 ? 24.715 -8.611 -37.190 1.00 37.97 126 GLN A C 1
ATOM 961 O O . GLN A 1 126 ? 24.159 -7.515 -37.125 1.00 37.97 126 GLN A O 1
ATOM 966 N N . PRO A 1 127 ? 26.008 -8.732 -37.537 1.00 51.38 127 PRO A N 1
ATOM 967 C CA . PRO A 1 127 ? 26.758 -7.610 -38.069 1.00 51.38 127 PRO A CA 1
ATOM 968 C C . PRO A 1 127 ? 26.352 -7.376 -39.530 1.00 51.38 127 PRO A C 1
ATOM 970 O O . PRO A 1 127 ? 26.064 -8.325 -40.264 1.00 51.38 127 PRO A O 1
ATOM 973 N N . SER A 1 128 ? 26.327 -6.103 -39.924 1.00 51.34 128 SER A N 1
ATOM 974 C CA . SER A 1 128 ? 26.497 -5.682 -41.321 1.00 51.34 128 SER A CA 1
ATOM 975 C C . SER A 1 128 ? 27.978 -5.466 -41.596 1.00 51.34 128 SER A C 1
ATOM 977 O O . SER A 1 128 ? 28.663 -4.991 -40.660 1.00 51.34 128 SER A O 1
#

Sequence (128 aa):
MASSPLQRDLLVLTDDVSIRNLFYLVRSLAIENPEDGGGRALAAIAEREQYDAVILDMRYSGGTPRGGVYGVGKIQSSMTGRMLTIIAEVDGLETPPLVERYLFSGLPGARMAFMAPRFSSPWETQPS